Protein AF-H3KFY8-F1 (afdb_monomer)

Foldseek 3Di:
DVVVLVVVLVVLVVVLVVCVVVVDDNVVSVVVSVLVSLVVCPVVPDPVLQDPPDDDPVDSVVSSVVSVVVVVCCCCVPVVVLLVVLVVVLVVCVVVCVLVVLLVVVLVVVLVVVCLVVLLVVLVVVLVVVCVVDVDPSNSLSVCCRRPLVNSVVSPDDSVSSSD

InterPro domains:
  IPR004669 C4-dicarboxylate anaerobic carrier [NF037994] (20-164)
  IPR004669 C4-dicarboxylate anaerobic carrier [PTHR42002] (8-164)
  IPR018385 C4-dicarboxylate anaerobic carrier-like [PF03606] (8-163)

pLDDT: mean 76.57, std 10.52, range [41.19, 89.44]

Solvent-accessible surface area (backbone atoms only — not comparable to full-atom values): 9360 Å² total; per-residue (Å²): 124,77,79,55,55,59,56,52,50,51,53,47,49,53,52,39,51,52,42,48,75,71,68,47,61,59,72,57,46,52,50,53,42,52,49,51,48,56,55,55,47,48,75,68,68,52,78,81,79,54,60,95,87,60,78,83,75,86,43,69,70,58,50,53,51,51,51,50,48,52,52,51,50,52,48,45,66,48,58,43,45,52,48,51,53,52,51,50,51,45,54,50,36,50,73,72,42,52,52,56,55,52,34,57,63,58,41,59,67,54,57,73,62,77,43,51,68,57,52,51,52,50,50,51,53,53,50,55,58,46,48,77,74,44,85,46,67,70,57,47,52,52,51,42,55,62,64,45,28,59,42,38,47,73,60,66,43,52,73,70,68,48,73,101

Mean predicted aligned error: 10.74 Å

Radius of gyration: 22.32 Å; Cα contacts (8 Å, |Δi|>4): 94; chains: 1; bounding box: 51×34×62 Å

Structure (mmCIF, N/CA/C/O backbone):
data_AF-H3KFY8-F1
#
_entry.id   AF-H3KFY8-F1
#
loop_
_atom_site.group_PDB
_atom_site.id
_atom_site.type_symbol
_atom_site.label_atom_id
_atom_site.label_alt_id
_atom_site.label_comp_id
_atom_site.label_asym_id
_atom_site.label_entity_id
_atom_site.label_seq_id
_atom_site.pdbx_PDB_ins_code
_atom_site.Cartn_x
_atom_site.Cartn_y
_atom_site.Cartn_z
_atom_site.occupancy
_atom_site.B_iso_or_equiv
_atom_site.auth_seq_id
_atom_site.auth_comp_id
_atom_site.auth_asym_id
_atom_site.auth_atom_id
_atom_site.pdbx_PDB_model_num
ATOM 1 N N . MET A 1 1 ? 8.513 3.684 -36.190 1.00 51.06 1 MET A N 1
ATOM 2 C CA . MET A 1 1 ? 8.856 2.730 -35.106 1.00 51.06 1 MET A CA 1
ATOM 3 C C . MET A 1 1 ? 8.095 2.962 -33.795 1.00 51.06 1 MET A C 1
ATOM 5 O O . MET A 1 1 ? 8.093 2.068 -32.963 1.00 51.06 1 MET A O 1
ATOM 9 N N . SER A 1 2 ? 7.350 4.062 -33.642 1.00 57.47 2 SER A N 1
ATOM 10 C CA . SER A 1 2 ? 6.525 4.387 -32.462 1.00 57.47 2 SER A CA 1
ATOM 11 C C . SER A 1 2 ? 5.253 3.537 -32.285 1.00 57.47 2 SER A C 1
ATOM 13 O O . SER A 1 2 ? 4.723 3.455 -31.182 1.00 57.47 2 SER A O 1
ATOM 15 N N . ALA A 1 3 ? 4.772 2.866 -33.338 1.00 63.06 3 ALA A N 1
ATOM 16 C CA . ALA A 1 3 ? 3.566 2.033 -33.276 1.00 63.06 3 ALA A CA 1
ATOM 17 C C . ALA A 1 3 ? 3.792 0.635 -32.669 1.00 63.06 3 ALA A C 1
ATOM 19 O O . ALA A 1 3 ? 2.824 -0.006 -32.284 1.00 63.06 3 ALA A O 1
ATOM 20 N N . LEU A 1 4 ? 5.038 0.153 -32.564 1.00 67.75 4 LEU A N 1
ATOM 21 C CA . LEU A 1 4 ? 5.350 -1.188 -32.035 1.00 67.75 4 LEU A CA 1
ATOM 22 C C . LEU A 1 4 ? 5.448 -1.221 -30.500 1.00 67.75 4 LEU A C 1
ATOM 24 O O . LEU A 1 4 ? 5.061 -2.212 -29.884 1.00 67.75 4 LEU A O 1
ATOM 28 N N . LEU A 1 5 ? 5.893 -0.123 -29.876 1.00 69.12 5 LEU A N 1
ATOM 29 C CA . LEU A 1 5 ? 5.944 0.036 -28.417 1.00 69.12 5 LEU A CA 1
ATOM 30 C C . LEU A 1 5 ? 4.612 -0.263 -27.700 1.00 69.12 5 LEU A C 1
ATOM 32 O O . LEU A 1 5 ? 4.636 -1.021 -26.729 1.00 69.12 5 LEU A O 1
ATOM 36 N N . PRO A 1 6 ? 3.455 0.288 -28.129 1.00 77.81 6 PRO A N 1
ATOM 37 C CA . PRO A 1 6 ? 2.190 0.026 -27.449 1.00 77.81 6 PRO A CA 1
ATOM 38 C C . PRO A 1 6 ? 1.777 -1.447 -27.538 1.00 77.81 6 PRO A C 1
ATOM 40 O O . PRO A 1 6 ? 1.251 -1.977 -26.566 1.00 77.81 6 PRO A O 1
ATOM 43 N N . TRP A 1 7 ? 2.081 -2.146 -28.637 1.00 79.69 7 TRP A N 1
ATOM 44 C CA . TRP A 1 7 ? 1.796 -3.581 -28.755 1.00 79.69 7 TRP A CA 1
ATOM 45 C C . TRP A 1 7 ? 2.648 -4.425 -27.803 1.00 79.69 7 TRP A C 1
ATOM 47 O O . TRP A 1 7 ? 2.131 -5.347 -27.173 1.00 79.69 7 TRP A O 1
ATOM 57 N N . ILE A 1 8 ? 3.928 -4.075 -27.634 1.00 80.56 8 ILE A N 1
ATOM 58 C CA . ILE A 1 8 ? 4.812 -4.725 -26.654 1.00 80.56 8 ILE A CA 1
ATOM 59 C C . ILE A 1 8 ? 4.318 -4.447 -25.227 1.00 80.56 8 ILE A C 1
ATOM 61 O O . ILE A 1 8 ? 4.237 -5.366 -24.415 1.00 80.56 8 ILE A O 1
ATOM 65 N N . ALA A 1 9 ? 3.919 -3.208 -24.925 1.00 78.50 9 ALA A N 1
ATOM 66 C CA . ALA A 1 9 ? 3.371 -2.847 -23.618 1.00 78.50 9 ALA A CA 1
ATOM 67 C C . ALA A 1 9 ? 2.076 -3.612 -23.302 1.00 78.50 9 ALA A C 1
ATOM 69 O O . ALA A 1 9 ? 1.908 -4.101 -22.184 1.00 78.50 9 ALA A O 1
ATOM 70 N N . VAL A 1 10 ? 1.185 -3.782 -24.284 1.00 84.62 10 VAL A N 1
ATOM 71 C CA . VAL A 1 10 ? -0.034 -4.589 -24.131 1.00 84.62 10 VAL A CA 1
ATOM 72 C C . VAL A 1 10 ? 0.321 -6.052 -23.867 1.00 84.62 10 VAL A C 1
ATOM 74 O O . VAL A 1 10 ? -0.195 -6.632 -22.915 1.00 84.62 10 VAL A O 1
ATOM 77 N N . ALA A 1 11 ? 1.248 -6.635 -24.632 1.00 85.50 11 ALA A N 1
ATOM 78 C CA . ALA A 1 11 ? 1.681 -8.018 -24.432 1.00 85.50 11 ALA A CA 1
ATOM 79 C C . ALA A 1 11 ? 2.269 -8.248 -23.028 1.00 85.50 11 ALA A C 1
ATOM 81 O O . ALA A 1 11 ? 1.863 -9.180 -22.332 1.00 85.50 11 ALA A O 1
ATOM 82 N N . VAL A 1 12 ? 3.162 -7.364 -22.566 1.00 85.12 12 VAL A N 1
ATOM 83 C CA . VAL A 1 12 ? 3.741 -7.444 -21.214 1.00 85.12 12 VAL A CA 1
ATOM 84 C C . VAL A 1 12 ? 2.663 -7.269 -20.139 1.00 85.12 12 VAL A C 1
ATOM 86 O O . VAL A 1 12 ? 2.687 -7.976 -19.133 1.00 85.12 12 VAL A O 1
ATOM 89 N N . THR A 1 13 ? 1.678 -6.394 -20.360 1.00 86.06 13 THR A N 1
ATOM 90 C CA . THR A 1 13 ? 0.557 -6.186 -19.427 1.00 86.06 13 THR A CA 1
ATOM 91 C C . THR A 1 13 ? -0.322 -7.432 -19.310 1.00 86.06 13 THR A C 1
ATOM 93 O O . THR A 1 13 ? -0.711 -7.806 -18.206 1.00 86.06 13 THR A O 1
ATOM 96 N N . VAL A 1 14 ? -0.595 -8.121 -20.422 1.00 89.44 14 VAL A N 1
ATOM 97 C CA . VAL A 1 14 ? -1.355 -9.383 -20.428 1.00 89.44 14 VAL A CA 1
ATOM 98 C C . VAL A 1 14 ? -0.592 -10.483 -19.686 1.00 89.44 14 VAL A C 1
ATOM 100 O O . VAL A 1 14 ? -1.178 -11.187 -18.864 1.00 89.44 14 VAL A O 1
ATOM 103 N N . VAL A 1 15 ? 0.722 -10.597 -19.906 1.00 86.94 15 VAL A N 1
ATOM 104 C CA . VAL A 1 15 ? 1.577 -11.562 -19.190 1.00 86.94 15 VAL A CA 1
ATOM 105 C C . VAL A 1 15 ? 1.631 -11.252 -17.692 1.00 86.94 15 VAL A C 1
ATOM 107 O O . VAL A 1 15 ? 1.496 -12.162 -16.872 1.00 86.94 15 VAL A O 1
ATOM 110 N N . ALA A 1 16 ? 1.766 -9.977 -17.317 1.00 86.50 16 ALA A N 1
ATOM 111 C CA . ALA A 1 16 ? 1.719 -9.547 -15.923 1.00 86.50 16 ALA A CA 1
ATOM 112 C C . ALA A 1 16 ? 0.358 -9.869 -15.285 1.00 86.50 16 ALA A C 1
ATOM 114 O O . ALA A 1 16 ? 0.312 -10.429 -14.192 1.00 86.50 16 ALA A O 1
ATOM 115 N N . GLY A 1 17 ? -0.746 -9.602 -15.990 1.00 85.94 17 GLY A N 1
ATOM 116 C CA . GLY A 1 17 ? -2.099 -9.957 -15.560 1.00 85.94 17 GLY A CA 1
ATOM 117 C C . GLY A 1 17 ? -2.267 -11.460 -15.329 1.00 85.94 17 GLY A C 1
ATOM 118 O O . GLY A 1 17 ? -2.778 -11.875 -14.291 1.00 85.94 17 GLY A O 1
ATOM 119 N N . TRP A 1 18 ? -1.759 -12.292 -16.240 1.00 89.38 18 TRP A N 1
ATOM 120 C CA . TRP A 1 18 ? -1.775 -13.746 -16.077 1.00 89.38 18 TRP A CA 1
ATOM 121 C C . TRP A 1 18 ? -0.944 -14.210 -14.871 1.00 89.38 18 TRP A C 1
ATOM 123 O O . TRP A 1 18 ? -1.393 -15.051 -14.089 1.00 89.38 18 TRP A O 1
ATOM 133 N N . ALA A 1 19 ? 0.239 -13.627 -14.662 1.00 85.75 19 ALA A N 1
ATOM 134 C CA . ALA A 1 19 ? 1.078 -13.929 -13.505 1.00 85.75 19 ALA A CA 1
ATOM 135 C C . ALA A 1 19 ? 0.412 -13.525 -12.172 1.00 85.75 19 ALA A C 1
ATOM 137 O O . ALA A 1 19 ? 0.525 -14.253 -11.184 1.00 85.75 19 ALA A O 1
ATOM 138 N N . LEU A 1 20 ? -0.345 -12.423 -12.146 1.00 87.12 20 LEU A N 1
ATOM 139 C CA . LEU A 1 20 ? -1.140 -12.017 -10.981 1.00 87.12 20 LEU A CA 1
ATOM 140 C C . LEU A 1 20 ? -2.251 -13.030 -10.664 1.00 87.12 20 LEU A C 1
ATOM 142 O O . LEU A 1 20 ? -2.418 -13.415 -9.506 1.00 87.12 20 LEU A O 1
ATOM 146 N N . VAL A 1 21 ? -2.965 -13.523 -11.684 1.00 88.56 21 VAL A N 1
ATOM 147 C CA . VAL A 1 21 ? -3.992 -14.571 -11.517 1.00 88.56 21 VAL A CA 1
ATOM 148 C C . VAL A 1 21 ? -3.381 -15.859 -10.965 1.00 88.56 21 VAL A C 1
ATOM 150 O O . VAL A 1 21 ? -3.976 -16.514 -10.110 1.00 88.56 21 VAL A O 1
ATOM 153 N N . LYS A 1 22 ? -2.149 -16.190 -11.373 1.00 86.88 22 LYS A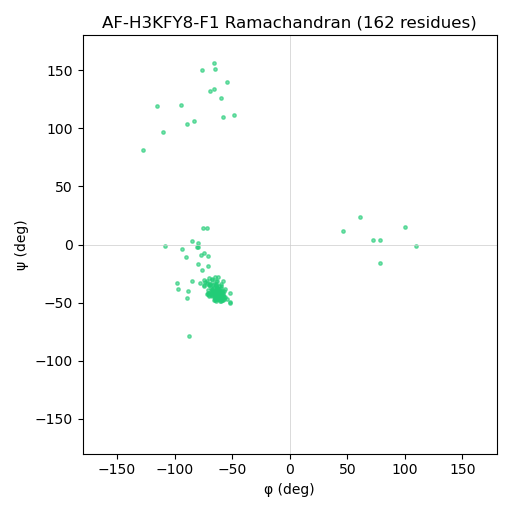 N 1
ATOM 154 C CA . LYS A 1 22 ? -1.416 -17.369 -10.890 1.00 86.88 22 LYS A CA 1
ATOM 155 C C . LYS A 1 22 ? -0.839 -17.217 -9.473 1.00 86.88 22 LYS A C 1
ATOM 157 O O . LYS A 1 22 ? -0.025 -18.039 -9.060 1.00 86.88 22 LYS A O 1
ATOM 162 N N . ARG A 1 23 ? -1.272 -16.200 -8.713 1.00 82.62 23 ARG A N 1
ATOM 163 C CA . ARG A 1 23 ? -0.891 -15.946 -7.310 1.00 82.62 23 ARG A CA 1
ATOM 164 C C . ARG A 1 23 ? 0.612 -15.708 -7.107 1.00 82.62 23 ARG A C 1
ATOM 166 O O . ARG A 1 23 ? 1.109 -15.884 -5.996 1.00 82.62 23 ARG A O 1
ATOM 173 N N . PHE A 1 24 ? 1.342 -15.276 -8.138 1.00 82.94 24 PHE A N 1
ATOM 174 C CA . PHE A 1 24 ? 2.708 -14.798 -7.934 1.00 82.94 24 PHE A CA 1
ATOM 175 C C . PHE A 1 24 ? 2.712 -13.520 -7.090 1.00 82.94 24 PHE A C 1
ATOM 177 O O . PHE A 1 24 ? 1.729 -12.777 -7.040 1.00 82.94 24 PHE A O 1
ATOM 184 N N . GLN A 1 25 ? 3.839 -13.253 -6.427 1.00 84.06 25 GLN A N 1
ATOM 185 C CA . GLN A 1 25 ? 4.016 -12.041 -5.636 1.00 84.06 25 GLN A CA 1
ATOM 186 C C . GLN A 1 25 ? 3.824 -10.797 -6.512 1.00 84.06 25 GLN A C 1
ATOM 188 O O . GLN A 1 25 ? 4.662 -10.476 -7.354 1.00 84.06 25 GLN A O 1
ATOM 193 N N . THR A 1 26 ? 2.717 -10.090 -6.282 1.00 84.19 26 THR A N 1
ATOM 194 C CA . THR A 1 26 ? 2.278 -8.926 -7.066 1.00 84.19 26 THR A CA 1
ATOM 195 C C . THR A 1 26 ? 3.370 -7.871 -7.219 1.00 84.19 26 THR A C 1
ATOM 197 O O . THR A 1 26 ? 3.577 -7.355 -8.314 1.00 84.19 26 THR A O 1
ATOM 200 N N . HIS A 1 27 ? 4.117 -7.596 -6.147 1.00 82.31 27 HIS A N 1
ATOM 201 C CA . HIS A 1 27 ? 5.203 -6.618 -6.151 1.00 82.31 27 HIS A CA 1
ATOM 202 C C . HIS A 1 27 ? 6.355 -7.008 -7.089 1.00 82.31 27 HIS A C 1
ATOM 204 O O . HIS A 1 27 ? 6.844 -6.154 -7.825 1.00 82.31 27 HIS A O 1
ATOM 210 N N . LEU A 1 28 ? 6.757 -8.284 -7.123 1.00 85.56 28 LEU A N 1
ATOM 211 C CA . LEU A 1 28 ? 7.797 -8.756 -8.041 1.00 85.56 28 LEU A CA 1
ATOM 212 C C . LEU A 1 28 ? 7.298 -8.762 -9.482 1.00 85.56 28 LEU A C 1
ATOM 214 O O . LEU A 1 28 ? 8.004 -8.294 -10.368 1.00 85.56 28 LEU A O 1
ATOM 218 N N . VAL A 1 29 ? 6.073 -9.239 -9.719 1.00 87.44 29 VAL A N 1
ATOM 219 C CA . VAL A 1 29 ? 5.485 -9.286 -11.066 1.00 87.44 29 VAL A CA 1
ATOM 220 C C . VAL A 1 29 ? 5.434 -7.891 -11.686 1.00 87.44 29 VAL A C 1
ATOM 222 O O . VAL A 1 29 ? 5.878 -7.709 -12.816 1.00 87.44 29 VAL A O 1
ATOM 225 N N . LEU A 1 30 ? 4.950 -6.894 -10.941 1.00 86.56 30 LEU A N 1
ATOM 226 C CA . LEU A 1 30 ? 4.870 -5.512 -11.419 1.00 86.56 30 LEU A CA 1
ATOM 227 C C . LEU A 1 30 ? 6.255 -4.884 -11.624 1.00 86.56 30 LEU A C 1
ATOM 229 O O . LEU A 1 30 ? 6.458 -4.163 -12.600 1.00 86.56 30 LEU A O 1
ATOM 233 N N . LEU A 1 31 ? 7.219 -5.186 -10.747 1.00 86.62 31 LEU A N 1
ATOM 234 C CA . LEU A 1 31 ? 8.593 -4.699 -10.868 1.00 86.62 31 LEU A CA 1
ATOM 235 C C . LEU A 1 31 ? 9.285 -5.260 -12.115 1.00 86.62 31 LEU A C 1
ATOM 237 O O . LEU A 1 31 ? 9.854 -4.495 -12.893 1.00 86.62 31 LEU A O 1
ATOM 241 N N . PHE A 1 32 ? 9.199 -6.571 -12.343 1.00 85.19 32 PHE A N 1
ATOM 242 C CA . PHE A 1 32 ? 9.795 -7.204 -13.519 1.00 85.19 32 PHE A CA 1
ATOM 243 C C . PHE A 1 32 ? 9.062 -6.843 -14.812 1.00 85.19 32 PHE A C 1
ATOM 245 O O . PHE A 1 32 ? 9.719 -6.657 -15.830 1.00 85.19 32 PHE A O 1
ATOM 252 N N . ALA A 1 33 ? 7.738 -6.671 -14.784 1.00 85.38 33 ALA A N 1
ATOM 253 C CA . ALA A 1 33 ? 6.983 -6.182 -15.936 1.00 85.38 33 ALA A CA 1
ATOM 254 C C . ALA A 1 33 ? 7.393 -4.749 -16.316 1.00 85.38 33 ALA A C 1
ATOM 256 O O . ALA A 1 33 ? 7.652 -4.467 -17.485 1.00 85.38 33 ALA A O 1
ATOM 257 N N . GLY A 1 34 ? 7.525 -3.855 -15.330 1.00 82.06 34 GLY A N 1
ATOM 258 C CA . GLY A 1 34 ? 8.012 -2.492 -15.548 1.00 82.06 34 GLY A CA 1
ATOM 259 C C . GLY A 1 34 ? 9.454 -2.460 -16.058 1.00 82.06 34 GLY A C 1
ATOM 260 O O . GLY A 1 34 ? 9.759 -1.731 -17.000 1.00 82.06 34 GLY A O 1
ATOM 261 N N . LEU A 1 35 ? 10.330 -3.298 -15.496 1.00 83.75 35 LEU A N 1
ATOM 262 C CA . LEU A 1 35 ? 11.707 -3.437 -15.962 1.00 83.75 35 LEU A CA 1
ATOM 263 C C . LEU A 1 35 ? 11.768 -3.980 -17.396 1.00 83.75 35 LEU A C 1
ATOM 265 O O . LEU A 1 35 ? 12.519 -3.449 -18.204 1.00 83.75 35 LEU A O 1
ATOM 269 N N . ALA A 1 36 ? 10.953 -4.980 -17.736 1.00 83.12 36 ALA A N 1
ATOM 270 C CA . ALA A 1 36 ? 10.871 -5.528 -19.088 1.00 83.12 36 ALA A CA 1
ATOM 271 C C . ALA A 1 36 ? 10.435 -4.464 -20.103 1.00 83.12 36 ALA A C 1
ATOM 273 O O . ALA A 1 36 ? 11.036 -4.354 -21.167 1.00 83.12 36 ALA A O 1
ATOM 274 N N . ILE A 1 37 ? 9.454 -3.623 -19.757 1.00 81.19 37 ILE A N 1
ATOM 275 C CA . ILE A 1 37 ? 9.038 -2.499 -20.606 1.00 81.19 37 ILE A CA 1
ATOM 276 C C . ILE A 1 37 ? 10.192 -1.505 -20.782 1.00 81.19 37 ILE A C 1
ATOM 278 O O . ILE A 1 37 ? 10.496 -1.143 -21.914 1.00 81.19 37 ILE A O 1
ATOM 282 N N . LEU A 1 38 ? 10.883 -1.111 -19.707 1.00 78.12 38 LEU A N 1
ATOM 283 C CA . LEU A 1 38 ? 12.046 -0.214 -19.787 1.00 78.12 38 LEU A CA 1
ATOM 284 C C . LEU A 1 38 ? 13.181 -0.803 -20.647 1.00 78.12 38 LEU A C 1
ATOM 286 O O . LEU A 1 38 ? 13.819 -0.075 -21.409 1.00 78.12 38 LEU A O 1
ATOM 290 N N . ILE A 1 39 ? 13.390 -2.122 -20.568 1.00 77.69 39 ILE A N 1
ATOM 291 C CA . ILE A 1 39 ? 14.343 -2.871 -21.397 1.00 77.69 39 ILE A CA 1
ATOM 292 C C . ILE A 1 39 ? 13.891 -2.891 -22.881 1.00 77.69 39 ILE A C 1
ATOM 294 O O . ILE A 1 39 ? 14.686 -2.755 -23.805 1.00 77.69 39 ILE A O 1
ATOM 298 N N . CYS A 1 40 ? 12.601 -3.018 -23.169 1.00 74.50 40 CYS A N 1
ATOM 299 C CA . CYS A 1 40 ? 12.126 -2.981 -24.553 1.00 74.50 40 CYS A CA 1
ATOM 300 C C . CYS A 1 40 ? 12.198 -1.575 -25.162 1.00 74.50 40 CYS A C 1
ATOM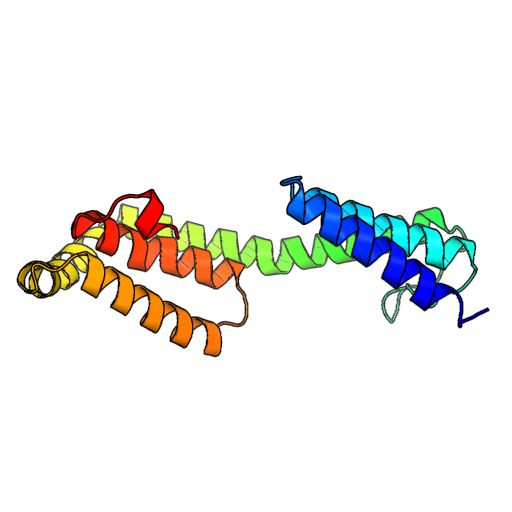 302 O O . CYS A 1 40 ? 12.633 -1.429 -26.302 1.00 74.50 40 CYS A O 1
ATOM 304 N N . VAL A 1 41 ? 11.807 -0.539 -24.410 1.00 72.56 41 VAL A N 1
ATOM 305 C CA . VAL A 1 41 ? 11.783 0.848 -24.906 1.00 72.56 41 VAL A CA 1
ATOM 306 C C . VAL A 1 41 ? 13.160 1.294 -25.360 1.00 72.56 41 VAL A C 1
ATOM 308 O O . VAL A 1 41 ? 13.294 1.970 -26.377 1.00 72.56 41 VAL A O 1
ATOM 311 N N . ALA A 1 42 ? 14.191 0.907 -24.625 1.00 70.25 42 ALA A N 1
ATOM 312 C CA . ALA A 1 42 ? 15.459 1.570 -24.795 1.00 70.25 42 ALA A CA 1
ATOM 313 C C . ALA A 1 42 ? 16.541 0.723 -25.503 1.00 70.25 42 ALA A C 1
ATOM 315 O O . ALA A 1 42 ? 17.545 1.281 -25.937 1.00 70.25 42 ALA A O 1
ATOM 316 N N . LEU A 1 43 ? 16.215 -0.533 -25.870 1.00 67.62 43 LEU A N 1
ATOM 317 C CA . LEU A 1 43 ? 16.747 -1.186 -27.087 1.00 67.62 43 LEU A CA 1
ATOM 318 C C . LEU A 1 43 ? 16.298 -0.475 -28.369 1.00 67.62 43 LEU A C 1
ATOM 320 O O . LEU A 1 43 ? 17.015 -0.495 -29.364 1.00 67.62 43 LEU A O 1
ATOM 324 N N . MET A 1 44 ? 15.103 0.126 -28.368 1.00 65.81 44 MET A N 1
ATOM 325 C CA . MET A 1 44 ? 14.523 0.767 -29.555 1.00 65.81 44 MET A CA 1
ATOM 326 C C . MET A 1 44 ? 14.988 2.221 -29.755 1.00 65.81 44 MET A C 1
ATOM 328 O O . MET A 1 44 ? 14.562 2.863 -30.711 1.00 65.81 44 MET A O 1
ATOM 332 N N . GLY A 1 45 ? 15.894 2.727 -28.906 1.00 58.81 45 GLY A N 1
ATOM 333 C CA . GLY A 1 45 ? 16.571 4.019 -29.088 1.00 58.81 45 GLY A CA 1
ATOM 334 C C . GLY A 1 45 ? 15.750 5.261 -28.719 1.00 58.81 45 GLY A C 1
ATOM 335 O O . GLY A 1 45 ? 16.237 6.378 -28.879 1.00 58.81 45 GLY A O 1
ATOM 336 N N . ASP A 1 46 ? 14.531 5.097 -28.200 1.00 56.81 46 ASP A N 1
ATOM 337 C CA . ASP A 1 46 ? 13.685 6.214 -27.778 1.00 56.81 46 ASP A CA 1
ATOM 338 C C . ASP A 1 46 ? 14.053 6.666 -26.353 1.00 56.81 46 ASP A C 1
ATOM 340 O O . ASP A 1 46 ? 13.710 6.026 -25.360 1.00 56.81 46 ASP A O 1
ATOM 344 N N . ALA A 1 47 ? 14.722 7.818 -26.234 1.00 51.97 47 ALA A N 1
ATOM 345 C CA . ALA A 1 47 ? 15.115 8.440 -24.960 1.00 51.97 47 ALA A CA 1
ATOM 346 C C . ALA A 1 47 ? 13.936 9.054 -24.162 1.00 51.97 47 ALA A C 1
ATOM 348 O O . ALA A 1 47 ? 14.142 9.810 -23.212 1.00 51.97 47 ALA A O 1
ATOM 349 N N . SER A 1 48 ? 12.689 8.732 -24.521 1.00 53.91 48 SER A N 1
ATOM 350 C CA . SER A 1 48 ? 11.473 9.301 -23.913 1.00 53.91 48 SER A CA 1
ATOM 351 C C . SER A 1 48 ? 11.075 8.674 -22.565 1.00 53.91 48 SER A C 1
ATOM 353 O O . SER A 1 48 ? 10.067 9.074 -21.987 1.00 53.91 48 SER A O 1
ATOM 355 N N . PHE A 1 49 ? 11.838 7.710 -22.037 1.00 57.06 49 PHE A N 1
ATOM 356 C CA . PHE A 1 49 ? 11.591 7.113 -20.711 1.00 57.06 49 PHE A CA 1
ATOM 357 C C . PHE A 1 49 ? 12.315 7.837 -19.564 1.00 57.06 49 PHE A C 1
ATOM 359 O O . PHE A 1 49 ? 12.043 7.559 -18.394 1.00 57.06 49 PHE A O 1
ATOM 366 N N . LEU A 1 50 ? 13.233 8.759 -19.876 1.00 54.84 50 LEU A N 1
ATOM 367 C CA . LEU A 1 50 ? 13.944 9.531 -18.863 1.00 54.84 50 LEU A CA 1
ATOM 368 C C . LEU A 1 50 ? 12.978 10.517 -18.176 1.00 54.84 50 LEU A C 1
ATOM 370 O O . LEU A 1 50 ? 12.239 11.238 -18.854 1.00 54.84 50 LEU A O 1
ATOM 374 N N . PRO A 1 51 ? 12.970 10.595 -16.830 1.00 51.44 51 PRO A N 1
ATOM 375 C CA . PRO A 1 51 ? 12.200 11.604 -16.110 1.00 51.44 51 PRO A CA 1
ATOM 376 C C . PRO A 1 51 ? 12.564 13.008 -16.613 1.00 51.44 51 PRO A C 1
ATOM 378 O O . PRO A 1 51 ? 13.743 13.287 -16.841 1.00 51.44 51 PRO A O 1
ATOM 381 N N . LYS A 1 52 ? 11.577 13.906 -16.761 1.00 41.19 52 LYS A N 1
ATOM 382 C CA . LYS A 1 52 ? 11.811 15.295 -17.204 1.00 41.19 52 LYS A CA 1
ATOM 383 C C . LYS A 1 52 ? 12.958 15.921 -16.389 1.00 41.19 52 LYS A C 1
ATOM 385 O O . LYS A 1 52 ? 12.798 16.143 -15.192 1.00 41.19 52 LYS A O 1
ATOM 390 N N . GLY A 1 53 ? 14.100 16.174 -17.038 1.00 48.28 53 GLY A N 1
ATOM 391 C CA . GLY A 1 53 ? 15.285 16.801 -16.433 1.00 48.28 53 GLY A CA 1
ATOM 392 C C . GLY A 1 53 ? 16.516 15.905 -16.220 1.00 48.28 53 GLY A C 1
ATOM 393 O O . GLY A 1 53 ? 17.533 16.417 -15.759 1.00 48.28 53 GLY A O 1
ATOM 394 N N . VAL A 1 54 ? 16.479 14.610 -16.558 1.00 45.78 54 VAL A N 1
ATOM 395 C CA . VAL A 1 54 ? 17.665 13.732 -16.477 1.00 45.78 54 VAL A CA 1
ATOM 396 C C . VAL A 1 54 ? 18.360 13.676 -17.839 1.00 45.78 54 VAL A C 1
ATOM 398 O O . VAL A 1 54 ? 17.750 13.296 -18.835 1.00 45.78 54 VAL A O 1
ATOM 401 N N . LYS A 1 55 ? 19.631 14.096 -17.896 1.00 47.00 55 LYS A N 1
ATOM 402 C CA . LYS A 1 55 ? 20.443 14.032 -19.121 1.00 47.00 55 LYS A CA 1
ATOM 403 C C . LYS A 1 55 ? 20.672 12.559 -19.505 1.00 47.00 55 LYS A C 1
ATOM 405 O O . LYS A 1 55 ? 21.032 11.794 -18.612 1.00 47.00 55 LYS A O 1
ATOM 410 N N . PRO A 1 56 ? 20.504 12.166 -20.782 1.00 53.19 56 PRO A N 1
ATOM 411 C CA . PRO A 1 56 ? 20.821 10.812 -21.232 1.00 53.19 56 PRO A CA 1
ATOM 412 C C . PRO A 1 56 ? 22.301 10.525 -20.989 1.00 53.19 56 PRO A C 1
ATOM 414 O O . PRO A 1 56 ? 23.156 11.296 -21.429 1.00 53.19 56 PRO A O 1
ATOM 417 N N . SER A 1 57 ? 22.616 9.437 -20.287 1.00 48.50 57 SER A N 1
ATOM 418 C CA . SER A 1 57 ? 23.999 9.126 -19.890 1.00 48.50 57 SER A CA 1
ATOM 419 C C . SER A 1 57 ? 24.818 8.508 -21.033 1.00 48.50 57 SER A C 1
ATOM 421 O O . SER A 1 57 ? 25.991 8.192 -20.857 1.00 48.50 57 SER A O 1
ATOM 423 N N . GLY A 1 58 ? 24.204 8.287 -22.201 1.00 55.75 58 GLY A N 1
ATOM 424 C CA . GLY A 1 58 ? 24.824 7.656 -23.371 1.00 55.75 58 GLY A CA 1
ATOM 425 C C . GLY A 1 58 ? 24.928 6.127 -23.287 1.00 55.75 58 GLY A C 1
ATOM 426 O O . GLY A 1 58 ? 25.086 5.482 -24.319 1.00 55.75 58 GLY A O 1
ATOM 427 N N . PHE A 1 59 ? 24.774 5.530 -22.097 1.00 61.53 59 PHE A N 1
ATOM 428 C CA . PHE A 1 59 ? 24.731 4.079 -21.905 1.00 61.53 59 PHE A CA 1
ATOM 429 C C . PHE A 1 59 ? 23.367 3.634 -21.388 1.00 61.53 59 PHE A C 1
ATOM 431 O O . PHE A 1 59 ? 22.931 3.986 -20.291 1.00 61.53 59 PHE A O 1
ATOM 438 N N . TRP A 1 60 ? 22.719 2.796 -22.180 1.00 62.91 60 TRP A N 1
ATOM 439 C CA . TRP A 1 60 ? 21.330 2.431 -21.994 1.00 62.91 60 TRP A CA 1
ATOM 440 C C . TRP A 1 60 ? 21.020 1.754 -20.633 1.00 62.91 60 TRP A C 1
ATOM 442 O O . TRP A 1 60 ? 20.000 2.035 -19.998 1.00 62.91 60 TRP A O 1
ATOM 452 N N . LEU A 1 61 ? 21.943 0.939 -20.112 1.00 67.06 61 LEU A N 1
ATOM 453 C CA . LEU A 1 61 ? 21.779 0.280 -18.810 1.00 67.06 61 LEU A CA 1
ATOM 454 C C . LEU A 1 61 ? 21.851 1.262 -17.623 1.00 67.06 61 LEU A C 1
ATOM 456 O O . LEU A 1 61 ? 21.154 1.076 -16.625 1.00 67.06 61 LEU A O 1
ATOM 460 N N . PHE A 1 62 ? 22.666 2.318 -17.730 1.00 70.50 62 PHE A N 1
ATOM 461 C CA . PHE A 1 62 ? 22.795 3.331 -16.677 1.00 70.50 62 PHE A CA 1
ATOM 462 C C . PHE A 1 62 ? 21.519 4.171 -16.548 1.00 70.50 62 PHE A C 1
ATOM 464 O O . PHE A 1 62 ? 21.130 4.508 -15.431 1.00 70.50 62 PHE A O 1
ATOM 471 N N . ASP A 1 63 ? 20.815 4.429 -17.651 1.00 69.62 63 ASP A N 1
ATOM 472 C CA . ASP A 1 63 ? 19.557 5.182 -17.640 1.00 69.62 63 ASP A CA 1
ATOM 473 C C . ASP A 1 63 ? 18.394 4.371 -17.023 1.00 69.62 63 ASP A C 1
ATOM 475 O O . ASP A 1 63 ? 17.551 4.930 -16.310 1.00 69.62 63 ASP A O 1
ATOM 479 N N . ILE A 1 64 ? 18.374 3.041 -17.202 1.00 73.94 64 ILE A N 1
ATOM 480 C CA . ILE A 1 64 ? 17.430 2.144 -16.505 1.00 73.94 64 ILE A CA 1
ATOM 481 C C . ILE A 1 64 ? 17.693 2.165 -14.994 1.00 73.94 64 ILE A C 1
ATOM 483 O O . ILE A 1 64 ? 16.764 2.362 -14.207 1.00 73.94 64 ILE A O 1
ATOM 487 N N . PHE A 1 65 ? 18.954 2.019 -14.572 1.00 78.62 65 PHE A N 1
ATOM 488 C CA . PHE A 1 65 ? 19.323 2.082 -13.154 1.00 78.62 65 PHE A CA 1
ATOM 489 C C . PHE A 1 65 ? 19.044 3.457 -12.537 1.00 78.62 65 PHE A C 1
ATOM 491 O O . PHE A 1 65 ? 18.572 3.531 -11.402 1.00 78.62 65 PHE A O 1
ATOM 498 N N . ALA A 1 66 ? 19.280 4.545 -13.273 1.00 75.81 66 ALA A N 1
ATOM 499 C CA . ALA A 1 66 ? 18.967 5.899 -12.826 1.00 75.81 66 ALA A CA 1
ATOM 500 C C . ALA A 1 66 ? 17.457 6.092 -12.626 1.00 75.81 66 ALA A C 1
ATOM 502 O O . ALA A 1 66 ? 17.036 6.651 -11.611 1.00 75.81 66 ALA A O 1
ATOM 503 N N . THR A 1 67 ? 16.637 5.576 -13.545 1.00 76.62 67 THR A N 1
ATOM 504 C CA . THR A 1 67 ? 15.171 5.611 -13.441 1.00 76.62 67 THR A CA 1
ATOM 505 C C . THR A 1 67 ? 14.683 4.781 -12.255 1.00 76.62 67 THR A C 1
ATOM 507 O O . THR A 1 67 ? 13.899 5.274 -11.442 1.00 76.62 67 THR A O 1
ATOM 510 N N . PHE A 1 68 ? 15.208 3.563 -12.089 1.00 81.12 68 PHE A N 1
ATOM 511 C CA . PHE A 1 68 ? 14.899 2.700 -10.950 1.00 81.12 68 PHE A CA 1
ATOM 512 C C . PHE A 1 68 ? 15.268 3.363 -9.621 1.00 81.12 68 PHE A C 1
ATOM 514 O O . PHE A 1 68 ? 14.436 3.439 -8.718 1.00 81.12 68 PHE A O 1
ATOM 521 N N . LYS A 1 69 ? 16.481 3.922 -9.521 1.00 82.12 69 LYS A N 1
ATOM 522 C CA . LYS A 1 69 ? 16.942 4.671 -8.347 1.00 82.12 69 LYS A CA 1
ATOM 523 C C . LYS A 1 69 ? 16.005 5.835 -8.036 1.00 82.12 69 LYS A C 1
ATOM 525 O O . LYS A 1 69 ? 15.603 5.988 -6.891 1.00 82.12 69 LYS A O 1
ATOM 530 N N . ASN A 1 70 ? 15.613 6.621 -9.038 1.00 83.00 70 ASN A N 1
ATOM 531 C CA . ASN A 1 70 ? 14.724 7.765 -8.836 1.00 83.00 70 ASN A CA 1
ATOM 532 C C . ASN A 1 70 ? 13.343 7.353 -8.312 1.00 83.00 70 ASN A C 1
ATOM 534 O O . ASN A 1 70 ? 12.819 7.984 -7.394 1.00 83.00 70 ASN A O 1
ATOM 538 N N . ILE A 1 71 ? 12.751 6.296 -8.875 1.00 83.31 71 ILE A N 1
ATOM 539 C CA . ILE A 1 71 ? 11.463 5.764 -8.412 1.00 83.31 71 ILE A CA 1
ATOM 540 C C . ILE A 1 71 ? 11.606 5.223 -6.988 1.00 83.31 71 ILE A C 1
ATOM 542 O O . ILE A 1 71 ? 10.808 5.574 -6.121 1.00 83.31 71 ILE A O 1
ATOM 546 N N . ALA A 1 72 ? 12.651 4.434 -6.726 1.00 83.38 72 ALA A N 1
ATOM 547 C CA . ALA A 1 72 ? 12.920 3.869 -5.411 1.00 83.38 72 ALA A CA 1
ATOM 548 C C . ALA A 1 72 ? 13.096 4.963 -4.349 1.00 83.38 72 ALA A C 1
ATOM 550 O O . ALA A 1 72 ? 12.478 4.879 -3.292 1.00 83.38 72 ALA A O 1
ATOM 551 N N . THR A 1 73 ? 13.868 6.017 -4.639 1.00 85.06 73 THR A N 1
ATOM 552 C CA . THR A 1 73 ? 14.059 7.156 -3.730 1.00 85.06 73 THR A CA 1
ATOM 553 C C . THR A 1 73 ? 12.762 7.927 -3.499 1.00 85.06 73 THR A C 1
ATOM 555 O O . THR A 1 73 ? 12.472 8.277 -2.362 1.00 85.06 73 THR A O 1
ATOM 558 N N . LYS A 1 74 ? 11.944 8.169 -4.532 1.00 84.62 74 LYS A N 1
ATOM 559 C CA . LYS A 1 74 ? 10.642 8.837 -4.354 1.00 84.62 74 LYS A CA 1
ATOM 560 C C . LYS A 1 74 ? 9.68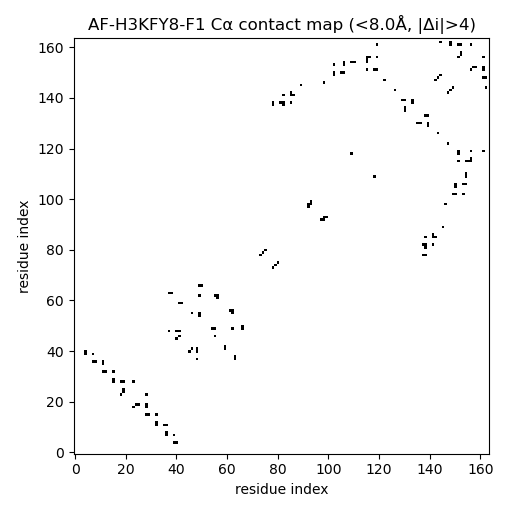0 8.007 -3.504 1.00 84.62 74 LYS A C 1
ATOM 562 O O . LYS A 1 74 ? 9.019 8.553 -2.625 1.00 84.62 74 LYS A O 1
ATOM 567 N N . GLN A 1 75 ? 9.617 6.699 -3.742 1.00 84.38 75 GLN A N 1
ATOM 568 C CA . GLN A 1 75 ? 8.711 5.806 -3.026 1.00 84.38 75 GLN A CA 1
ATOM 569 C C . GLN A 1 75 ? 9.130 5.626 -1.561 1.00 84.38 75 GLN A C 1
ATOM 571 O O . GLN A 1 75 ? 8.279 5.652 -0.670 1.00 84.38 75 GLN A O 1
ATOM 576 N N . SER A 1 76 ? 10.433 5.485 -1.298 1.00 83.38 76 SER A N 1
ATOM 577 C CA . SER A 1 76 ? 10.960 5.367 0.063 1.00 83.38 76 SER A CA 1
ATOM 578 C C . SER A 1 76 ? 10.847 6.682 0.836 1.00 83.38 76 SER A C 1
ATOM 580 O O . SER A 1 76 ? 10.378 6.672 1.973 1.00 83.38 76 SER A O 1
ATOM 582 N N . ALA A 1 77 ? 11.192 7.816 0.215 1.00 85.75 77 ALA A N 1
ATOM 583 C CA . ALA A 1 77 ? 11.127 9.129 0.852 1.00 85.75 77 ALA A CA 1
ATOM 584 C C . ALA A 1 77 ? 9.688 9.618 1.083 1.00 85.75 77 ALA A C 1
ATOM 586 O O . ALA A 1 77 ? 9.430 10.290 2.073 1.00 85.75 77 ALA A O 1
ATOM 587 N N . GLY A 1 78 ? 8.751 9.299 0.187 1.00 83.56 78 GLY A N 1
ATOM 588 C CA . GLY A 1 78 ? 7.349 9.692 0.323 1.00 83.56 78 GLY A CA 1
ATOM 589 C C . GLY A 1 78 ? 6.544 8.678 1.131 1.00 83.56 78 GLY A C 1
ATOM 590 O O . GLY A 1 78 ? 6.245 8.873 2.308 1.00 83.56 78 GLY A O 1
ATOM 591 N N . THR A 1 79 ? 6.172 7.573 0.484 1.00 83.25 79 THR A N 1
ATOM 592 C CA . THR A 1 79 ? 5.283 6.563 1.073 1.00 83.25 79 THR A CA 1
ATOM 593 C C . THR A 1 79 ? 5.936 5.831 2.244 1.00 83.25 79 THR A C 1
ATOM 595 O O . THR A 1 79 ? 5.267 5.585 3.244 1.00 83.25 79 THR A O 1
ATOM 598 N N . GLY A 1 80 ? 7.233 5.518 2.153 1.00 84.50 80 GLY A N 1
ATOM 599 C CA . GLY A 1 80 ? 7.967 4.849 3.232 1.00 84.50 80 GLY A CA 1
ATOM 600 C C . GLY A 1 80 ? 7.981 5.659 4.530 1.00 84.50 80 GLY A C 1
ATOM 601 O O . GLY A 1 80 ? 7.620 5.133 5.583 1.00 84.50 80 GLY A O 1
ATOM 602 N N . PHE A 1 81 ? 8.304 6.953 4.455 1.00 86.25 81 PHE A N 1
ATOM 603 C CA . PHE A 1 81 ? 8.247 7.847 5.617 1.00 86.25 81 PHE A CA 1
ATOM 604 C C . PHE A 1 81 ? 6.836 7.986 6.183 1.00 86.25 81 PHE A C 1
ATOM 606 O O . PHE A 1 81 ? 6.666 7.886 7.394 1.00 86.25 81 PHE A O 1
ATOM 613 N N . LEU A 1 82 ? 5.820 8.154 5.329 1.00 82.69 82 LEU A N 1
ATOM 614 C CA . LEU A 1 82 ? 4.428 8.239 5.781 1.00 82.69 82 LEU A CA 1
ATOM 615 C C . LEU A 1 82 ? 4.008 6.998 6.578 1.00 82.69 82 LEU A C 1
ATOM 617 O O . LEU A 1 82 ? 3.413 7.130 7.646 1.00 82.69 82 LEU A O 1
ATOM 621 N N . ILE A 1 83 ? 4.353 5.801 6.094 1.00 83.06 83 ILE A N 1
ATOM 622 C CA . ILE A 1 83 ? 4.065 4.544 6.796 1.00 83.06 83 ILE A CA 1
ATOM 623 C C . ILE A 1 83 ? 4.828 4.478 8.125 1.00 83.06 83 ILE A C 1
ATOM 625 O O . ILE A 1 83 ? 4.243 4.105 9.139 1.00 83.06 83 ILE A O 1
ATOM 629 N N . MET A 1 84 ? 6.108 4.863 8.148 1.00 87.88 84 MET A N 1
ATOM 630 C CA . MET A 1 84 ? 6.927 4.841 9.364 1.00 87.88 84 MET A CA 1
ATOM 631 C C . MET A 1 84 ? 6.390 5.798 10.435 1.00 87.88 84 MET A C 1
ATOM 633 O O . MET A 1 84 ? 6.283 5.422 11.600 1.00 87.88 84 MET A O 1
ATOM 637 N N . THR A 1 85 ? 5.996 7.013 10.049 1.00 87.31 85 THR A N 1
ATOM 638 C CA . THR A 1 85 ? 5.401 7.994 10.964 1.00 87.31 85 THR A CA 1
ATOM 639 C C . THR A 1 85 ? 4.028 7.541 11.459 1.00 87.31 85 THR A C 1
ATOM 641 O O . THR A 1 85 ? 3.763 7.629 12.657 1.00 87.31 85 THR A O 1
ATOM 644 N N . ALA A 1 86 ? 3.171 7.005 10.583 1.00 82.81 86 ALA A N 1
ATOM 645 C CA . ALA A 1 86 ? 1.861 6.480 10.975 1.00 82.81 86 ALA A CA 1
ATOM 646 C C . ALA A 1 86 ? 1.981 5.273 11.922 1.00 82.81 86 ALA A C 1
ATOM 648 O O . ALA A 1 86 ? 1.296 5.215 12.942 1.00 82.81 86 ALA A O 1
ATOM 649 N N . GLY A 1 87 ? 2.896 4.343 11.633 1.00 83.19 87 GLY A N 1
ATOM 650 C CA . GLY A 1 87 ? 3.199 3.209 12.507 1.00 83.19 87 GLY A CA 1
ATOM 651 C C . GLY A 1 87 ? 3.795 3.643 13.849 1.00 83.19 87 GLY A C 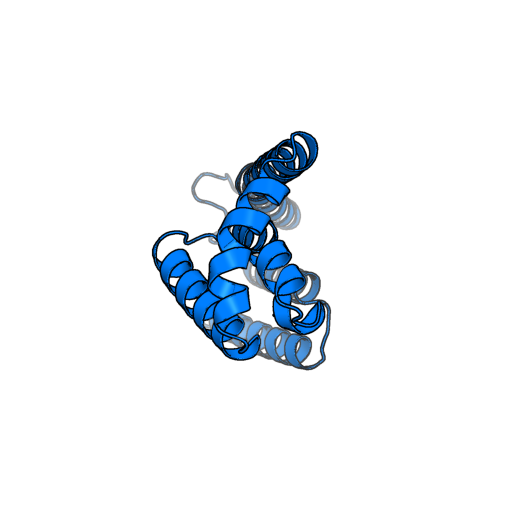1
ATOM 652 O O . GLY A 1 87 ? 3.413 3.116 14.891 1.00 83.19 87 GLY A O 1
ATOM 653 N N . GLY A 1 88 ? 4.673 4.652 13.851 1.00 87.50 88 GLY A N 1
ATOM 654 C CA . GLY A 1 88 ? 5.213 5.250 15.073 1.00 87.50 88 GLY A CA 1
ATOM 655 C C . GLY A 1 88 ? 4.131 5.898 15.941 1.00 87.50 88 GLY A C 1
ATOM 656 O O . GLY A 1 88 ? 4.090 5.662 17.148 1.00 87.50 88 GLY A O 1
ATOM 657 N N . PHE A 1 89 ? 3.210 6.649 15.330 1.00 84.88 89 PHE A N 1
ATOM 658 C CA . PHE A 1 89 ? 2.040 7.204 16.014 1.00 84.88 89 PHE A CA 1
ATOM 659 C C . PHE A 1 89 ? 1.168 6.101 16.620 1.00 84.88 89 PHE A C 1
ATOM 661 O O . PHE A 1 89 ? 0.798 6.179 17.788 1.00 84.88 89 PHE A O 1
ATOM 668 N N . ALA A 1 90 ? 0.889 5.044 15.859 1.00 79.75 90 ALA A N 1
ATOM 669 C CA . ALA A 1 90 ? 0.104 3.912 16.328 1.00 79.75 90 ALA A CA 1
ATOM 670 C C . ALA A 1 90 ? 0.732 3.210 17.537 1.00 79.75 90 ALA A C 1
ATOM 672 O O . ALA A 1 90 ? 0.064 2.994 18.547 1.00 79.75 90 ALA A O 1
ATOM 673 N N . ALA A 1 91 ? 2.029 2.904 17.455 1.00 83.56 91 ALA A N 1
ATOM 674 C CA . ALA A 1 91 ? 2.773 2.284 18.545 1.00 83.56 91 ALA A CA 1
ATOM 675 C C . ALA A 1 91 ? 2.803 3.178 19.793 1.00 83.56 91 ALA A C 1
ATOM 677 O O . ALA A 1 91 ? 2.676 2.689 20.915 1.00 83.56 91 ALA A O 1
ATOM 678 N N . TYR A 1 92 ? 2.932 4.494 19.605 1.00 87.69 92 TYR A N 1
ATOM 679 C CA . TYR A 1 92 ? 2.862 5.464 20.693 1.00 87.69 92 TYR A CA 1
ATOM 680 C C . TYR A 1 92 ? 1.472 5.496 21.349 1.00 87.69 92 TYR A C 1
ATOM 682 O O . TYR A 1 92 ? 1.378 5.437 22.574 1.00 87.69 92 TYR A O 1
ATOM 690 N N . MET A 1 93 ? 0.398 5.520 20.554 1.00 82.38 93 MET A N 1
ATOM 691 C CA . MET A 1 93 ? -0.990 5.532 21.039 1.00 82.38 93 MET A CA 1
ATOM 692 C C . MET A 1 93 ? -1.377 4.256 21.795 1.00 82.38 93 MET A C 1
ATOM 694 O O . MET A 1 93 ? -2.132 4.320 22.769 1.00 82.38 93 MET A O 1
ATOM 698 N N . ASP A 1 94 ? -0.844 3.105 21.380 1.00 81.75 94 ASP A N 1
ATOM 699 C CA . ASP A 1 94 ? -1.026 1.842 22.098 1.00 81.75 94 ASP A CA 1
ATOM 700 C C . ASP A 1 94 ? -0.237 1.825 23.420 1.00 81.75 94 ASP A C 1
ATOM 702 O O . ASP A 1 94 ? -0.776 1.457 24.465 1.00 81.75 94 ASP A O 1
ATOM 706 N N . ARG A 1 95 ? 1.005 2.338 23.420 1.00 86.44 95 ARG A N 1
ATOM 707 C CA . ARG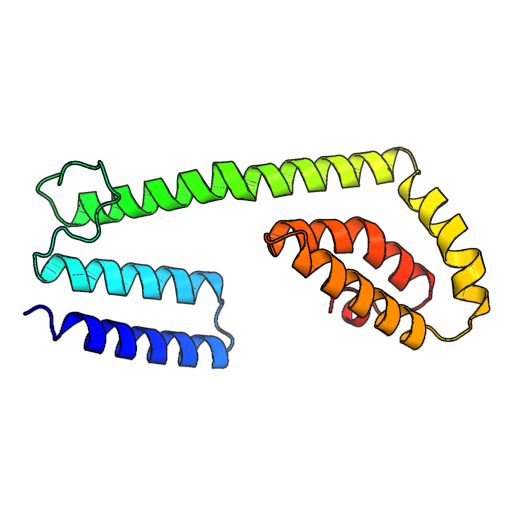 A 1 95 ? 1.851 2.472 24.623 1.00 86.44 95 ARG A CA 1
ATOM 708 C C . ARG A 1 95 ? 1.212 3.310 25.727 1.00 86.44 95 ARG A C 1
ATOM 710 O O . ARG A 1 95 ? 1.329 2.943 26.893 1.00 86.44 95 ARG A O 1
ATOM 717 N N . ILE A 1 96 ? 0.563 4.420 25.381 1.00 89.06 96 ILE A N 1
ATOM 718 C CA . ILE A 1 96 ? -0.124 5.280 26.361 1.00 89.06 96 ILE A CA 1
ATOM 719 C C . ILE A 1 96 ? -1.514 4.750 26.752 1.00 89.06 96 ILE A C 1
ATOM 721 O O . ILE A 1 96 ? -2.195 5.365 27.565 1.00 89.06 96 ILE A O 1
ATOM 725 N N . GLY A 1 97 ? -1.969 3.634 26.168 1.00 80.25 97 GLY A N 1
ATOM 726 C CA . GLY A 1 97 ? -3.281 3.043 26.444 1.00 80.25 97 GLY A CA 1
ATOM 727 C C . GLY A 1 97 ? -4.469 3.818 25.863 1.00 80.25 97 GLY A C 1
ATOM 728 O O . GLY A 1 97 ? -5.613 3.410 26.061 1.00 80.25 97 GLY A O 1
ATOM 729 N N . ALA A 1 98 ? -4.225 4.894 25.108 1.00 79.94 98 ALA A N 1
ATOM 730 C CA . ALA A 1 98 ? -5.273 5.697 24.481 1.00 79.94 98 ALA A CA 1
ATOM 731 C C . ALA A 1 98 ? -6.065 4.880 23.456 1.00 79.94 98 ALA A C 1
ATOM 733 O O . ALA A 1 98 ? -7.286 4.998 23.397 1.00 79.94 98 ALA A O 1
ATOM 734 N N . ALA A 1 99 ? -5.394 3.994 22.711 1.00 71.50 99 ALA A N 1
ATOM 735 C CA . ALA A 1 99 ? -6.059 3.077 21.788 1.00 71.50 99 ALA A CA 1
ATOM 736 C C . ALA A 1 99 ? -7.083 2.181 22.509 1.00 71.50 99 ALA A C 1
ATOM 738 O O . ALA A 1 99 ? -8.215 2.052 22.052 1.00 71.50 99 ALA A O 1
ATOM 739 N N . LYS A 1 100 ? -6.728 1.628 23.679 1.00 74.50 100 LYS A N 1
ATOM 740 C CA . LYS A 1 100 ? -7.633 0.798 24.494 1.00 74.50 100 LYS A CA 1
ATOM 741 C C . LYS A 1 100 ? -8.795 1.603 25.066 1.00 74.50 100 LYS A C 1
ATOM 743 O O . LYS A 1 100 ? -9.931 1.164 24.959 1.00 74.50 100 LYS A O 1
ATOM 748 N N . ALA A 1 101 ? -8.536 2.801 25.587 1.00 78.75 101 ALA A N 1
ATOM 749 C CA . ALA A 1 101 ? -9.592 3.676 26.094 1.00 78.75 101 ALA A CA 1
ATOM 750 C C . ALA A 1 101 ? -10.601 4.067 24.998 1.00 78.75 101 ALA A C 1
ATOM 752 O O . ALA A 1 101 ? -11.808 4.083 25.232 1.00 78.75 101 ALA A O 1
ATOM 753 N N . LEU A 1 102 ? -10.114 4.343 23.786 1.00 71.94 102 LEU A N 1
ATOM 754 C CA . LEU A 1 102 ? -10.953 4.675 22.635 1.00 71.94 102 LEU A CA 1
ATOM 755 C C . LEU A 1 102 ? -11.781 3.460 22.192 1.00 71.94 102 LEU A C 1
ATOM 757 O O . LEU A 1 102 ? -12.976 3.596 21.937 1.00 71.94 102 LEU A O 1
ATOM 761 N N . VAL A 1 103 ? -11.180 2.265 22.191 1.00 70.00 103 VAL A N 1
ATOM 762 C CA . VAL A 1 103 ? -11.884 0.997 21.951 1.00 70.00 103 VAL A CA 1
ATOM 763 C C . VAL A 1 103 ? -12.956 0.762 23.014 1.00 70.00 103 VAL A C 1
ATOM 765 O O . VAL A 1 103 ? -14.088 0.493 22.647 1.00 70.00 103 VAL A O 1
ATOM 768 N N . ASP A 1 104 ? -12.676 0.932 24.303 1.00 74.19 104 ASP A N 1
ATOM 769 C CA . ASP A 1 104 ? -13.658 0.692 25.371 1.00 74.19 104 ASP A CA 1
ATOM 770 C C . ASP A 1 104 ? -14.872 1.629 25.284 1.00 74.19 104 ASP A C 1
ATOM 772 O O . ASP A 1 104 ? -16.013 1.219 25.522 1.00 74.19 104 ASP A O 1
ATOM 776 N N . VAL A 1 105 ? -14.646 2.891 24.905 1.00 77.81 105 VAL A N 1
ATOM 777 C CA . VAL A 1 105 ? -15.723 3.864 24.673 1.00 77.81 105 VAL A CA 1
ATOM 778 C C . VAL A 1 105 ? -16.508 3.526 23.405 1.00 77.81 105 VAL A C 1
ATOM 780 O O . VAL A 1 105 ? -17.735 3.578 23.428 1.00 77.81 105 VAL A O 1
ATOM 783 N N . ALA A 1 106 ? -15.831 3.149 22.318 1.00 71.31 106 ALA A N 1
ATOM 784 C CA . ALA A 1 106 ? -16.470 2.820 21.044 1.00 71.31 106 ALA A CA 1
ATOM 785 C C . ALA A 1 106 ? -17.195 1.462 21.065 1.00 71.31 106 ALA A C 1
ATOM 787 O O . ALA A 1 106 ? -18.228 1.298 20.420 1.00 71.31 106 ALA A O 1
ATOM 788 N N . VAL A 1 107 ? -16.688 0.490 21.826 1.00 68.94 107 VAL A N 1
ATOM 789 C CA . VAL A 1 107 ? -17.226 -0.873 21.915 1.00 68.94 107 VAL A CA 1
ATOM 790 C C . VAL A 1 107 ? -18.460 -0.929 22.805 1.00 68.94 107 VAL A C 1
ATOM 792 O O . VAL A 1 107 ? -19.364 -1.688 22.488 1.00 68.94 107 VAL A O 1
ATOM 795 N N . LYS A 1 108 ? -18.584 -0.118 23.863 1.00 67.94 108 LYS A N 1
ATOM 796 C CA . LYS A 1 108 ? -19.802 -0.091 24.702 1.00 67.94 108 LYS A CA 1
ATOM 797 C C . LYS A 1 108 ? -21.119 0.087 23.913 1.00 67.94 108 LYS A C 1
ATOM 799 O O . LYS A 1 108 ? -22.022 -0.726 24.118 1.00 67.94 108 LYS A O 1
ATOM 804 N N . PRO A 1 109 ? -21.265 1.071 23.003 1.00 67.44 109 PRO A N 1
ATOM 805 C CA . PRO A 1 109 ? -22.466 1.205 22.175 1.00 67.44 109 PRO A CA 1
ATOM 806 C C . PRO A 1 109 ? -22.536 0.163 21.046 1.00 67.44 109 PRO A C 1
ATOM 808 O O . PRO A 1 109 ? -23.626 -0.267 20.678 1.00 67.44 109 PRO A O 1
ATOM 811 N N . LEU A 1 110 ? -21.397 -0.293 20.514 1.00 64.94 110 LEU A N 1
ATOM 812 C CA . LEU A 1 110 ? -21.354 -1.296 19.440 1.00 64.94 110 LEU A CA 1
ATOM 813 C C . LEU A 1 110 ? -21.682 -2.717 19.920 1.00 64.94 110 LEU A C 1
ATOM 815 O O . LEU A 1 110 ? -22.337 -3.474 19.211 1.00 64.94 110 LEU A O 1
ATOM 819 N N . ALA A 1 111 ? -21.273 -3.089 21.129 1.00 62.56 111 ALA A N 1
ATOM 820 C CA . ALA A 1 111 ? -21.604 -4.367 21.748 1.00 62.56 111 ALA A CA 1
ATOM 821 C C . ALA A 1 111 ? -23.104 -4.462 22.070 1.00 62.56 111 ALA A C 1
ATOM 823 O O . ALA A 1 111 ? -23.682 -5.548 22.001 1.00 62.56 111 ALA A O 1
ATOM 824 N N . ALA A 1 112 ? -23.759 -3.325 22.341 1.00 63.53 112 ALA A N 1
ATOM 825 C CA . ALA A 1 112 ? -25.209 -3.261 22.508 1.00 63.53 112 ALA A CA 1
ATOM 826 C C . ALA A 1 112 ? -25.967 -3.663 21.228 1.00 63.53 112 ALA A C 1
ATOM 828 O O . ALA A 1 112 ? -27.059 -4.219 21.313 1.00 63.53 112 ALA A O 1
ATOM 829 N N . LEU A 1 113 ? -25.367 -3.459 20.049 1.00 64.25 113 LEU A N 1
ATOM 830 C CA . LEU A 1 113 ? -25.959 -3.827 18.760 1.00 64.25 113 LEU A CA 1
ATOM 831 C C . LEU A 1 113 ? -25.939 -5.340 18.470 1.00 64.25 113 LEU A C 1
ATOM 833 O O . LEU A 1 113 ? -26.559 -5.745 17.493 1.00 64.25 113 LEU A O 1
ATOM 837 N N . ARG A 1 114 ? -25.277 -6.184 19.288 1.00 59.84 114 ARG A N 1
ATOM 838 C CA . ARG A 1 114 ? -25.248 -7.672 19.201 1.00 59.84 114 ARG A CA 1
ATOM 839 C C . ARG A 1 114 ? -24.997 -8.286 17.802 1.00 59.84 114 ARG A C 1
ATOM 841 O O . ARG A 1 114 ? -25.133 -9.494 17.634 1.00 59.84 114 ARG A O 1
ATOM 848 N N . ALA A 1 115 ? -24.587 -7.494 16.810 1.00 71.56 115 ALA A N 1
ATOM 849 C CA . ALA A 1 115 ? -24.483 -7.887 15.408 1.00 71.56 115 ALA A CA 1
ATOM 850 C C . ALA A 1 115 ? -23.073 -7.576 14.859 1.00 71.56 115 ALA A C 1
ATOM 852 O O . ALA A 1 115 ? -22.878 -6.557 14.191 1.00 71.56 115 ALA A O 1
ATOM 853 N N . PRO A 1 116 ? -22.072 -8.444 15.111 1.00 72.00 116 PRO A N 1
ATOM 854 C CA . PRO A 1 116 ? -20.674 -8.211 14.723 1.00 72.00 116 PRO A CA 1
ATOM 855 C C . PRO A 1 116 ? -20.475 -7.991 13.213 1.00 72.00 116 PRO A C 1
ATOM 857 O O . PRO A 1 116 ? -19.628 -7.199 12.807 1.00 72.00 116 PRO A O 1
ATOM 860 N N . TYR A 1 117 ? -21.298 -8.619 12.369 1.00 76.38 117 TYR A N 1
ATOM 861 C CA . TYR A 1 117 ? -21.274 -8.417 10.915 1.00 76.38 117 TYR A CA 1
ATOM 862 C C . TYR A 1 117 ? -21.791 -7.040 10.474 1.00 76.38 117 TYR A C 1
ATOM 864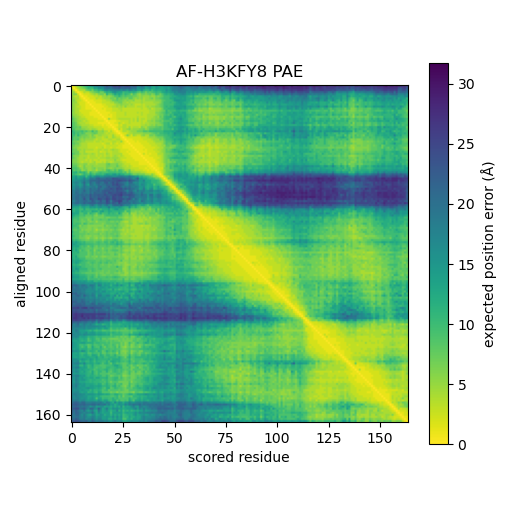 O O . TYR A 1 117 ? -21.342 -6.508 9.463 1.00 76.38 117 TYR A O 1
ATOM 872 N N . LEU A 1 118 ? -22.705 -6.438 11.2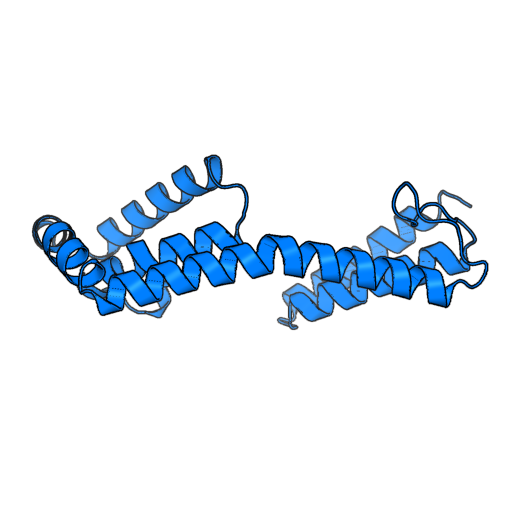38 1.00 77.25 118 LEU A N 1
ATOM 873 C CA . LEU A 1 118 ? -23.271 -5.121 10.938 1.00 77.25 118 LEU A CA 1
ATOM 874 C C . LEU A 1 118 ? -22.253 -4.015 11.255 1.00 77.25 118 LEU A C 1
ATOM 876 O O . LEU A 1 118 ? -22.117 -3.052 10.504 1.00 77.25 118 LEU A O 1
ATOM 880 N N . VAL A 1 119 ? -21.456 -4.218 12.308 1.00 78.50 119 VAL A N 1
ATOM 881 C CA . VAL A 1 119 ? -20.288 -3.385 12.625 1.00 78.50 119 VAL A CA 1
ATOM 882 C C . VAL A 1 119 ? -19.219 -3.492 11.537 1.00 78.50 119 VAL A C 1
ATOM 884 O O . VAL A 1 119 ? -18.649 -2.478 11.140 1.00 78.50 119 VAL A O 1
ATOM 887 N N . LEU A 1 120 ? -18.978 -4.696 11.012 1.00 80.94 120 LEU A N 1
ATOM 888 C CA . LEU A 1 120 ? -18.031 -4.913 9.918 1.00 80.94 120 LEU A CA 1
ATOM 889 C C . LEU A 1 120 ? -18.469 -4.189 8.633 1.00 80.94 120 LEU A C 1
ATOM 891 O O . LEU A 1 120 ? -17.667 -3.493 8.014 1.00 80.94 120 LEU A O 1
ATOM 895 N N . ALA A 1 121 ? -19.758 -4.263 8.286 1.00 83.25 121 ALA A N 1
ATOM 896 C CA . ALA A 1 121 ? -20.329 -3.510 7.170 1.00 83.25 121 ALA A CA 1
ATOM 897 C C . ALA A 1 121 ? -20.225 -1.985 7.375 1.00 83.25 121 ALA A C 1
ATOM 899 O O . ALA A 1 121 ? -19.852 -1.262 6.453 1.00 83.25 121 ALA A O 1
ATOM 900 N N . GLY A 1 122 ? -20.487 -1.488 8.588 1.00 82.75 122 GLY A N 1
ATOM 901 C CA . GLY A 1 122 ? -20.299 -0.073 8.925 1.00 82.75 122 GLY A CA 1
ATOM 902 C C . GLY A 1 122 ? -18.838 0.373 8.797 1.00 82.75 122 GLY A C 1
ATOM 903 O O . GLY A 1 122 ? -18.558 1.422 8.219 1.00 82.75 122 GLY A O 1
ATOM 904 N N . GLY A 1 123 ? -17.901 -0.459 9.259 1.00 83.06 123 GLY A N 1
ATOM 905 C CA . GLY A 1 123 ? -16.464 -0.238 9.107 1.00 83.06 123 GLY A CA 1
ATOM 906 C C . GLY A 1 123 ? -16.030 -0.131 7.644 1.00 83.06 123 GLY A C 1
ATOM 907 O O . GLY A 1 123 ? -15.265 0.768 7.299 1.00 83.06 123 GLY A O 1
ATOM 908 N N . TYR A 1 124 ? -16.582 -0.977 6.768 1.00 85.00 124 TYR A N 1
ATOM 909 C CA . TYR A 1 124 ? -16.343 -0.901 5.325 1.00 85.00 124 TYR A CA 1
ATOM 910 C C . TYR A 1 124 ? -16.823 0.428 4.726 1.00 85.00 124 TYR A C 1
ATOM 912 O O . TYR A 1 124 ? -16.083 1.069 3.982 1.00 85.00 124 TYR A O 1
ATOM 92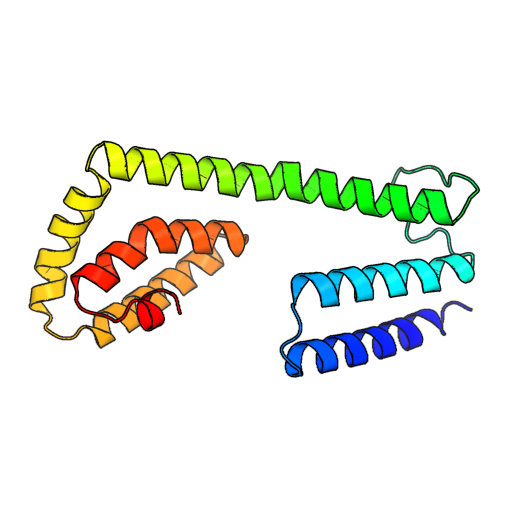0 N N . VAL A 1 125 ? -18.027 0.888 5.083 1.00 86.50 125 VAL A N 1
ATOM 921 C CA . VAL A 1 125 ? -18.565 2.173 4.596 1.00 86.50 125 VAL A CA 1
ATOM 922 C C . VAL A 1 125 ? -17.684 3.342 5.037 1.00 86.50 125 VAL A C 1
ATOM 924 O O . VAL A 1 125 ? -17.356 4.206 4.226 1.00 86.50 125 VAL A O 1
ATOM 927 N N . VAL A 1 126 ? -17.242 3.349 6.297 1.00 84.62 126 VAL A N 1
ATOM 928 C CA . VAL A 1 126 ? -16.313 4.368 6.810 1.00 84.62 126 VAL A CA 1
ATOM 929 C C . VAL A 1 126 ? -14.988 4.327 6.049 1.00 84.62 126 VAL A C 1
ATOM 931 O O . VAL A 1 126 ? -14.492 5.372 5.627 1.00 84.62 126 VAL A O 1
ATOM 934 N N . GLY A 1 127 ? -14.446 3.130 5.810 1.00 85.31 127 GLY A N 1
ATOM 935 C CA . GLY A 1 127 ? -13.252 2.934 4.991 1.00 85.31 127 GLY A CA 1
ATOM 936 C C . GLY A 1 127 ? -13.404 3.524 3.588 1.00 85.31 127 GLY A C 1
ATOM 937 O O . GLY A 1 127 ? -12.527 4.258 3.144 1.00 85.31 127 GLY A O 1
ATOM 938 N N . GLN A 1 128 ? -14.536 3.289 2.920 1.00 87.50 128 GLN A N 1
ATOM 939 C CA . GLN A 1 128 ? -14.820 3.832 1.585 1.00 87.50 128 GLN A CA 1
ATOM 940 C C . GLN A 1 128 ? -14.929 5.364 1.569 1.00 87.50 128 GLN A C 1
ATOM 942 O O . GLN A 1 128 ? -14.407 6.009 0.661 1.00 87.50 128 GLN A O 1
ATOM 947 N N . ILE A 1 129 ? -15.537 5.974 2.590 1.00 87.56 129 ILE A N 1
ATOM 948 C CA . ILE A 1 129 ? -15.573 7.440 2.722 1.00 87.56 129 ILE A CA 1
ATOM 949 C C . ILE A 1 129 ? -14.153 7.994 2.905 1.00 87.56 129 ILE A C 1
ATOM 951 O O . ILE A 1 129 ? -13.786 8.994 2.289 1.00 87.56 129 ILE A O 1
ATOM 955 N N . LEU A 1 130 ? -13.323 7.319 3.705 1.00 84.75 130 LEU A N 1
ATOM 956 C CA . LEU A 1 130 ? -11.929 7.707 3.913 1.00 84.75 130 LEU A CA 1
ATOM 957 C C . LEU A 1 130 ? -11.078 7.556 2.643 1.00 84.75 130 LEU A C 1
ATOM 959 O O . LEU A 1 130 ? -10.225 8.409 2.416 1.00 84.75 130 LEU A O 1
ATOM 963 N N . VAL A 1 131 ? -11.323 6.549 1.790 1.00 86.06 131 VAL A N 1
ATOM 964 C CA . VAL A 1 131 ? -10.668 6.424 0.465 1.00 86.06 131 VAL A CA 1
ATOM 965 C C . VAL A 1 131 ? -10.890 7.680 -0.379 1.00 86.06 131 VAL A C 1
ATOM 967 O O . VAL A 1 131 ? -9.978 8.123 -1.073 1.00 86.06 131 VAL A O 1
ATOM 970 N N . MET A 1 132 ? -12.081 8.279 -0.311 1.00 84.31 132 MET A N 1
ATOM 971 C CA . MET A 1 132 ? -12.414 9.469 -1.098 1.00 84.31 132 MET A CA 1
ATOM 972 C C . MET A 1 132 ? -11.569 10.692 -0.706 1.00 84.31 132 MET A C 1
ATOM 974 O O . MET A 1 132 ? -11.314 11.560 -1.538 1.00 84.31 132 MET A O 1
ATOM 978 N N . VAL A 1 133 ? -11.120 10.752 0.551 1.00 85.12 133 VAL A N 1
ATOM 979 C CA . VAL A 1 133 ? -10.332 11.865 1.105 1.00 85.12 133 VAL A CA 1
ATOM 980 C C . VAL A 1 133 ? -8.832 11.554 1.108 1.00 85.12 133 VAL A C 1
ATOM 982 O O . VAL A 1 133 ? -8.009 12.451 0.933 1.00 85.12 133 VAL A O 1
ATOM 985 N N . ILE A 1 134 ? -8.463 10.286 1.301 1.00 81.94 134 ILE A N 1
ATOM 986 C CA . ILE A 1 134 ? -7.082 9.819 1.425 1.00 81.94 134 ILE A CA 1
ATOM 987 C C . ILE A 1 134 ? -6.725 9.006 0.170 1.00 81.94 134 ILE A C 1
ATOM 989 O O . ILE A 1 134 ? -6.969 7.800 0.127 1.00 81.94 134 ILE A O 1
ATOM 993 N N . PRO A 1 135 ? -6.069 9.616 -0.835 1.00 76.81 135 PRO A N 1
ATOM 994 C CA . PRO A 1 135 ? -5.739 8.938 -2.093 1.00 76.81 135 PRO A CA 1
ATOM 995 C C . PRO A 1 135 ? -4.634 7.877 -1.946 1.00 76.81 135 PRO A C 1
ATOM 997 O O . PRO A 1 135 ? -4.363 7.115 -2.872 1.00 76.81 135 PRO A O 1
ATOM 1000 N N . SER A 1 136 ? -3.958 7.825 -0.793 1.00 79.94 136 SER A N 1
ATOM 1001 C CA . SER A 1 136 ? -2.891 6.862 -0.517 1.00 79.94 136 SER A CA 1
ATOM 1002 C C . SER A 1 136 ? -3.449 5.574 0.088 1.00 79.94 136 SER A C 1
ATOM 1004 O O . SER A 1 136 ? -3.718 5.513 1.289 1.00 79.94 136 SER A O 1
ATOM 1006 N N . ALA A 1 137 ? -3.542 4.514 -0.721 1.00 81.31 137 ALA A N 1
ATOM 1007 C CA . ALA A 1 137 ? -4.022 3.199 -0.280 1.00 81.31 137 ALA A CA 1
ATOM 1008 C C . ALA A 1 137 ? -3.208 2.624 0.897 1.00 81.31 137 ALA A C 1
ATOM 1010 O O . ALA A 1 137 ? -3.772 2.070 1.837 1.00 81.31 137 ALA A O 1
ATOM 1011 N N . ALA A 1 138 ? -1.882 2.797 0.882 1.00 76.44 138 ALA A N 1
ATOM 1012 C CA . ALA A 1 138 ? -1.011 2.291 1.943 1.00 76.44 138 ALA A CA 1
ATOM 1013 C C . ALA A 1 138 ? -1.175 3.066 3.263 1.00 76.44 138 ALA A C 1
ATOM 1015 O O . ALA A 1 138 ? -1.171 2.466 4.338 1.00 76.44 138 ALA A O 1
ATOM 1016 N N . GLY A 1 139 ? -1.345 4.391 3.185 1.00 74.25 139 GLY A N 1
ATOM 1017 C CA . GLY A 1 139 ? -1.594 5.225 4.363 1.00 74.25 139 GLY A CA 1
ATOM 1018 C C . GLY A 1 139 ? -2.954 4.922 4.985 1.00 74.25 139 GLY A C 1
ATOM 1019 O O . GLY A 1 139 ? -3.052 4.737 6.195 1.00 74.25 139 GLY A O 1
ATOM 1020 N N . LEU A 1 140 ? -3.985 4.786 4.150 1.00 83.19 140 LEU A N 1
ATOM 1021 C CA . LEU A 1 140 ? -5.321 4.409 4.593 1.00 83.19 140 LEU A CA 1
ATOM 1022 C C . LEU A 1 140 ? -5.341 3.032 5.271 1.00 83.19 140 LEU A C 1
ATOM 1024 O O . LEU A 1 140 ? -5.925 2.896 6.343 1.00 83.19 140 LEU A O 1
ATOM 1028 N N . ALA A 1 141 ? -4.682 2.030 4.679 1.00 81.88 141 ALA A N 1
ATOM 1029 C CA . ALA A 1 141 ? -4.618 0.686 5.248 1.00 81.88 141 ALA A CA 1
ATOM 1030 C C . ALA A 1 141 ? -4.011 0.692 6.659 1.00 81.88 141 ALA A C 1
ATOM 1032 O O . ALA A 1 141 ? -4.558 0.070 7.565 1.00 81.88 141 ALA A O 1
ATOM 1033 N N . MET A 1 142 ? -2.928 1.449 6.874 1.00 79.81 142 MET A N 1
ATOM 1034 C CA . MET A 1 142 ? -2.331 1.598 8.205 1.00 79.81 142 MET A CA 1
ATOM 1035 C C . MET A 1 142 ? -3.254 2.327 9.187 1.00 79.81 142 MET A C 1
ATOM 1037 O O . MET A 1 142 ? -3.371 1.904 10.333 1.00 79.81 142 MET A O 1
ATOM 1041 N N . LEU A 1 143 ? -3.952 3.382 8.756 1.00 78.12 143 LEU A N 1
ATOM 1042 C CA . LEU A 1 143 ? -4.904 4.095 9.614 1.00 78.12 143 LEU A CA 1
ATOM 1043 C C . LEU A 1 143 ? -6.058 3.190 10.063 1.00 78.12 143 LEU A C 1
ATOM 1045 O O . LEU A 1 143 ? -6.395 3.167 11.245 1.00 78.12 143 LEU A O 1
ATOM 1049 N N . LEU A 1 144 ? -6.631 2.410 9.145 1.00 82.69 144 LEU A N 1
ATOM 1050 C CA . LEU A 1 144 ? -7.705 1.464 9.454 1.00 82.69 144 LEU A CA 1
ATOM 1051 C C . LEU A 1 144 ? -7.212 0.296 10.317 1.00 82.69 144 LEU A C 1
ATOM 1053 O O . LEU A 1 144 ? -7.915 -0.117 11.239 1.00 82.69 144 LEU A O 1
ATOM 1057 N N . LEU A 1 145 ? -5.993 -0.197 10.089 1.00 81.25 145 LEU A N 1
ATOM 1058 C CA . LEU A 1 145 ? -5.392 -1.245 10.916 1.00 81.25 145 LEU A CA 1
ATOM 1059 C C . LEU A 1 145 ? -5.179 -0.784 12.364 1.00 81.25 145 LEU A C 1
ATOM 1061 O O . LEU A 1 145 ? -5.265 -1.577 13.292 1.00 81.25 145 LEU A O 1
ATOM 1065 N N . VAL A 1 146 ? -4.929 0.501 12.580 1.00 73.81 146 VAL A N 1
ATOM 1066 C CA . VAL A 1 146 ? -4.685 1.042 13.922 1.00 73.81 146 VAL A CA 1
ATOM 1067 C C . VAL A 1 146 ? -5.985 1.460 14.601 1.00 73.81 146 VAL A C 1
ATOM 1069 O O . VAL A 1 146 ? -6.153 1.226 15.794 1.00 73.81 146 VAL A O 1
ATOM 1072 N N . ALA A 1 147 ? -6.915 2.058 13.858 1.00 78.88 147 ALA A N 1
ATOM 1073 C CA . ALA A 1 147 ? -8.152 2.590 14.419 1.00 78.88 147 ALA A CA 1
ATOM 1074 C C . ALA A 1 147 ? -9.289 1.560 14.449 1.00 78.88 147 ALA A C 1
ATOM 1076 O O . ALA A 1 147 ? -9.974 1.425 15.458 1.00 78.88 147 ALA A O 1
ATOM 1077 N N . LEU A 1 148 ? -9.506 0.832 13.351 1.00 79.00 148 LEU A N 1
ATOM 1078 C CA . LEU A 1 148 ? -10.699 0.008 13.145 1.00 79.00 148 LEU A CA 1
ATOM 1079 C C . LEU A 1 148 ? -10.465 -1.468 13.492 1.00 79.00 148 LEU A C 1
ATOM 1081 O O . LEU A 1 148 ? -11.332 -2.097 14.096 1.00 79.00 148 LEU A O 1
ATOM 1085 N N . PHE A 1 149 ? -9.291 -2.018 13.178 1.00 81.69 149 PHE A N 1
ATOM 1086 C CA . PHE A 1 149 ? -8.952 -3.410 13.496 1.00 81.69 149 PHE A CA 1
ATOM 1087 C C . PHE A 1 149 ? -9.112 -3.774 14.985 1.00 81.69 149 PHE A C 1
ATOM 1089 O O . PHE A 1 149 ? -9.741 -4.802 15.254 1.00 81.69 149 PHE A O 1
ATOM 1096 N N . PRO A 1 150 ? -8.620 -2.987 15.972 1.00 76.75 150 PRO A N 1
ATOM 1097 C CA . PRO A 1 150 ? -8.810 -3.343 17.379 1.00 76.75 150 PRO A CA 1
ATOM 1098 C C . PRO A 1 150 ? -10.287 -3.296 17.796 1.00 76.75 150 PRO A C 1
ATOM 1100 O O . PRO A 1 150 ? -10.719 -4.142 18.576 1.00 76.75 150 PRO A O 1
ATOM 1103 N N . ILE A 1 151 ? -11.079 -2.380 17.226 1.00 77.69 151 ILE A N 1
ATOM 1104 C CA . ILE A 1 151 ? -12.526 -2.283 17.467 1.00 77.69 151 ILE A CA 1
ATOM 1105 C C . ILE A 1 151 ? -13.240 -3.526 16.912 1.00 77.69 151 ILE A C 1
ATOM 1107 O O . ILE A 1 151 ? -14.016 -4.164 17.622 1.00 77.69 151 ILE A O 1
ATOM 1111 N N . LEU A 1 152 ? -12.942 -3.924 15.671 1.00 78.06 152 LEU A N 1
ATOM 1112 C CA . LEU A 1 152 ? -13.537 -5.104 15.030 1.00 78.06 152 LEU A CA 1
ATOM 1113 C C . LEU A 1 152 ? -13.176 -6.406 15.760 1.00 78.06 152 LEU A C 1
ATOM 1115 O O . LEU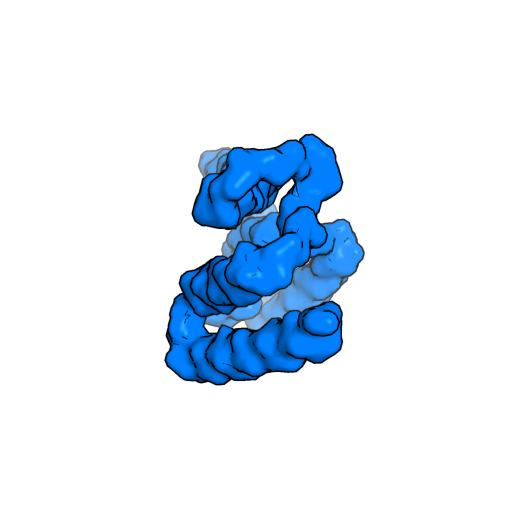 A 1 152 ? -14.039 -7.269 15.957 1.00 78.06 152 LEU A O 1
ATOM 1119 N N . LYS A 1 153 ? -11.923 -6.534 16.209 1.00 78.19 153 LYS A N 1
ATOM 1120 C CA . LYS A 1 153 ? -11.464 -7.631 17.074 1.00 78.19 153 LYS A CA 1
ATOM 1121 C C . LYS A 1 153 ? -12.228 -7.667 18.400 1.00 78.19 153 LYS A C 1
ATOM 1123 O O . LYS A 1 153 ? -12.645 -8.743 18.817 1.00 78.19 153 LYS A O 1
ATOM 1128 N N . ALA A 1 154 ? -12.426 -6.516 19.047 1.00 73.19 154 ALA A N 1
ATOM 1129 C CA . ALA A 1 154 ? -13.107 -6.419 20.339 1.00 73.19 154 ALA A CA 1
ATOM 1130 C C . ALA A 1 154 ? -14.606 -6.761 20.262 1.00 73.19 154 ALA A C 1
ATOM 1132 O O . ALA A 1 154 ? -15.161 -7.311 21.208 1.00 73.19 154 ALA A O 1
ATOM 1133 N N . VAL A 1 155 ? -15.250 -6.501 19.121 1.00 74.56 155 VAL A N 1
ATOM 1134 C CA . VAL A 1 155 ? -16.657 -6.860 18.859 1.00 74.56 155 VAL A CA 1
ATOM 1135 C C . VAL A 1 155 ? -16.841 -8.359 18.540 1.00 74.56 155 VAL A C 1
ATOM 1137 O O . VAL A 1 155 ? -17.966 -8.853 18.509 1.00 74.56 155 VAL A O 1
ATOM 1140 N N . GLY A 1 156 ? -15.752 -9.117 18.356 1.00 73.19 156 GLY A N 1
ATOM 1141 C CA . GLY A 1 156 ? -15.781 -10.576 18.179 1.00 73.19 156 GLY A CA 1
ATOM 1142 C C . GLY A 1 156 ? -15.673 -11.062 16.731 1.00 73.19 156 GLY A C 1
ATOM 1143 O O . GLY A 1 156 ? -15.954 -12.228 16.456 1.00 73.19 156 GLY A O 1
ATOM 1144 N N . THR A 1 157 ? -15.266 -10.205 15.788 1.00 78.62 157 THR A N 1
ATOM 1145 C CA . THR A 1 157 ? -14.988 -10.644 14.408 1.00 78.62 157 THR A CA 1
ATOM 1146 C C . THR A 1 157 ? -13.646 -11.378 14.314 1.00 78.62 157 THR A C 1
ATOM 1148 O O . THR A 1 157 ? -12.711 -11.120 15.079 1.00 78.62 157 THR A O 1
ATOM 1151 N N . SER A 1 158 ? -13.530 -12.319 13.371 1.00 79.44 158 SER A N 1
ATOM 1152 C CA . SER A 1 158 ? -12.267 -13.031 13.150 1.00 79.44 158 SER A CA 1
ATOM 1153 C C . SER A 1 158 ? -11.176 -12.071 12.654 1.00 79.44 158 SER A C 1
ATOM 1155 O O . SER A 1 158 ? -11.461 -11.099 11.953 1.00 79.44 158 SER A O 1
ATOM 1157 N N . ALA A 1 159 ? -9.908 -12.361 12.962 1.00 74.62 159 ALA A N 1
ATOM 1158 C CA . ALA A 1 159 ? -8.788 -11.530 12.506 1.00 74.62 159 ALA A CA 1
ATOM 1159 C C . ALA A 1 159 ? -8.713 -11.444 10.970 1.00 74.62 159 ALA A C 1
ATOM 1161 O O . ALA A 1 159 ? -8.366 -10.398 10.435 1.00 74.62 159 ALA A O 1
ATOM 1162 N N . ALA A 1 160 ? -9.085 -12.526 10.276 1.00 76.38 160 ALA A N 1
ATOM 1163 C CA . ALA A 1 160 ? -9.128 -12.570 8.818 1.00 76.38 160 ALA A CA 1
ATOM 1164 C C . ALA A 1 160 ? -10.218 -11.650 8.250 1.00 76.38 160 ALA A C 1
ATOM 1166 O O . ALA A 1 160 ? -9.962 -10.930 7.296 1.00 76.38 160 ALA A O 1
ATOM 1167 N N . SER A 1 161 ? -11.405 -11.628 8.863 1.00 73.38 161 SER A N 1
ATOM 1168 C CA . SER A 1 161 ? -12.495 -10.737 8.445 1.00 73.38 161 SER A CA 1
ATOM 1169 C C . SER A 1 161 ? -12.236 -9.271 8.795 1.00 73.38 161 SER A C 1
ATOM 1171 O O . SER A 1 161 ? -12.669 -8.396 8.063 1.00 73.38 161 SER A O 1
ATOM 1173 N N . ALA A 1 162 ? -11.524 -8.992 9.890 1.00 74.75 162 ALA A N 1
ATOM 1174 C CA . ALA A 1 162 ? -11.184 -7.625 10.287 1.00 74.75 162 ALA A CA 1
ATOM 1175 C C . ALA A 1 162 ? -10.041 -7.013 9.457 1.00 74.75 162 ALA A C 1
ATOM 1177 O O . ALA A 1 162 ? -9.907 -5.794 9.419 1.00 74.75 162 ALA A O 1
ATOM 1178 N N . ALA A 1 163 ? -9.203 -7.850 8.836 1.00 73.62 163 ALA A N 1
ATOM 1179 C CA . ALA A 1 163 ? -8.115 -7.432 7.950 1.00 73.62 163 ALA A CA 1
ATOM 1180 C C . ALA A 1 163 ? -8.513 -7.393 6.462 1.00 73.62 163 ALA A C 1
ATOM 1182 O O . ALA A 1 163 ? -7.667 -7.062 5.629 1.00 73.62 163 ALA A O 1
ATOM 1183 N N . ALA A 1 164 ? -9.745 -7.801 6.143 1.00 64.25 164 ALA A N 1
ATOM 1184 C CA . ALA A 1 164 ? -10.278 -7.864 4.785 1.00 64.25 164 ALA A CA 1
ATOM 1185 C C . ALA A 1 164 ? -10.770 -6.501 4.281 1.00 64.25 164 ALA A C 1
ATOM 1187 O O . ALA A 1 164 ? -11.180 -5.664 5.118 1.00 64.25 164 ALA A O 1
#

Secondary structure (DSSP, 8-state):
-TTHHHHHHHHHHHHHHHHHHTT--HHHHHHHHHHHHHHHHHHTT-GGGS-TTPPP-S-HHHHHHHHHHHHHHHHIIIIIHHHHHHHHHHHHHHHTTHHHHHHHHHHHHHHHT--HHHHHHHHHHHHHHHHHH---HHHHHHHHHHHTHHHHHHTT--HHHHT-

Sequence (164 aa):
MSALLPWIAVAVTVVAGWALVKRFQTHLVLLFAGLAILICVALMGDASFLPKGVKPSGFWLFDIFATFKNIATKQSAGTGFLIMTAGGFAAYMDRIGAAKALVDVAVKPLAALRAPYLVLAGGYVVGQILVMVIPSAAGLAMLLLVALFPILKAVGTSAASAAA

Organism: NCBI:txid762967